Protein AF-A0A382ZYR3-F1 (afdb_monomer_lite)

Foldseek 3Di:
DPDPVLVPDDPLVVVLLVQLVVVCVVPVPVCVVCVLVSLVVSCVVSVHDSVVSVVVVCCVVVVD

pLDDT: mean 83.09, std 9.07, range [52.28, 91.81]

Secondary structure (DSSP, 8-state):
---HHHHHS-HHHHHHHHHHHHHHHH-HHHHHHHHHHHHHHHHHHHT--HHHHHHHHHHHHHT-

Organism: NCBI:txid408172

Radius of gyration: 10.98 Å; chains: 1; bounding box: 22×27×25 Å

Structure (mmCIF, N/CA/C/O backbone):
data_AF-A0A382ZYR3-F1
#
_entry.id   AF-A0A382ZYR3-F1
#
loop_
_atom_site.group_PDB
_atom_site.id
_atom_site.type_symbol
_atom_site.label_atom_id
_atom_site.label_alt_id
_atom_site.label_comp_id
_atom_site.label_asym_id
_atom_site.label_entity_id
_atom_site.label_seq_id
_atom_site.pdbx_PDB_ins_code
_atom_site.Cartn_x
_atom_site.Cartn_y
_atom_site.Cartn_z
_atom_site.occupancy
_atom_site.B_iso_or_equiv
_atom_site.auth_seq_id
_atom_site.auth_comp_id
_atom_site.auth_asym_id
_atom_site.auth_atom_id
_atom_site.pdbx_PDB_model_num
ATOM 1 N N . LYS A 1 1 ? 0.629 -17.577 1.523 1.00 53.03 1 LYS A N 1
ATOM 2 C CA . LYS A 1 1 ? -0.223 -17.398 2.734 1.00 53.03 1 LYS A CA 1
ATOM 3 C C . LYS A 1 1 ? -0.315 -15.902 3.022 1.00 53.03 1 LYS A C 1
ATOM 5 O O . LYS A 1 1 ? 0.734 -15.296 3.140 1.00 53.03 1 LYS A O 1
ATOM 10 N N . LYS A 1 2 ? -1.511 -15.296 3.114 1.00 59.75 2 LYS A N 1
ATOM 11 C CA . LYS A 1 2 ? -1.626 -13.875 3.512 1.00 59.75 2 LYS A CA 1
ATOM 12 C C . LYS A 1 2 ? -1.039 -13.705 4.917 1.00 59.75 2 LYS A C 1
ATOM 14 O O . LYS A 1 2 ? -1.418 -14.466 5.814 1.00 59.75 2 LYS A O 1
ATOM 19 N N . SER A 1 3 ? -0.119 -12.764 5.083 1.00 66.62 3 SER A N 1
ATOM 20 C CA . SER A 1 3 ? 0.616 -12.545 6.326 1.00 66.62 3 SER A CA 1
ATOM 21 C C . SER A 1 3 ? -0.304 -12.218 7.502 1.00 66.62 3 SER A C 1
ATOM 23 O O . SER A 1 3 ? -1.425 -11.714 7.350 1.00 66.62 3 SER A O 1
ATOM 25 N N . GLN A 1 4 ? 0.161 -12.510 8.720 1.00 71.31 4 GLN A N 1
ATOM 26 C CA . GLN A 1 4 ? -0.578 -12.128 9.926 1.00 71.31 4 GLN A CA 1
ATOM 27 C C . GLN A 1 4 ? -0.737 -10.606 10.033 1.00 71.31 4 GLN A C 1
ATOM 29 O O . GLN A 1 4 ? -1.748 -10.132 10.556 1.00 71.31 4 GLN A O 1
ATOM 34 N N . GLN A 1 5 ? 0.223 -9.850 9.489 1.00 72.75 5 GLN A N 1
ATOM 35 C CA . GLN A 1 5 ? 0.147 -8.397 9.409 1.00 72.75 5 GLN A CA 1
ATOM 36 C C . GLN A 1 5 ? -1.003 -7.967 8.507 1.00 72.75 5 GLN A C 1
ATOM 38 O O . GLN A 1 5 ? -1.845 -7.199 8.968 1.00 72.75 5 GLN A O 1
ATOM 43 N N . TYR A 1 6 ? -1.137 -8.550 7.306 1.00 79.31 6 TYR A N 1
ATOM 44 C CA . TYR A 1 6 ? -2.254 -8.253 6.406 1.00 79.31 6 TYR A CA 1
ATOM 45 C C . TYR A 1 6 ? -3.607 -8.468 7.084 1.00 79.31 6 TYR A C 1
ATOM 47 O O . TYR A 1 6 ? -4.510 -7.645 6.965 1.00 79.31 6 TYR A O 1
ATOM 55 N N . LYS A 1 7 ? -3.766 -9.563 7.839 1.00 78.00 7 LYS A N 1
ATOM 56 C CA . LYS A 1 7 ? -5.033 -9.882 8.517 1.00 78.00 7 LYS A CA 1
ATOM 57 C C . LYS A 1 7 ? -5.424 -8.836 9.568 1.00 78.00 7 LYS A C 1
ATOM 59 O O . LYS A 1 7 ? -6.614 -8.532 9.662 1.00 78.00 7 LYS A O 1
ATOM 64 N N . LYS A 1 8 ? -4.445 -8.257 10.276 1.00 80.88 8 LYS A N 1
ATOM 65 C CA . LYS A 1 8 ? -4.629 -7.209 11.301 1.00 80.88 8 LYS A CA 1
ATOM 66 C C . LYS A 1 8 ? -4.868 -5.809 10.721 1.00 80.88 8 LYS A C 1
ATOM 68 O O . LYS A 1 8 ? -5.269 -4.910 11.455 1.00 80.88 8 LYS A O 1
ATOM 73 N N . LEU A 1 9 ? -4.644 -5.607 9.422 1.00 81.31 9 LEU A N 1
ATOM 74 C CA . LEU A 1 9 ? -4.887 -4.322 8.775 1.00 81.31 9 LEU A CA 1
ATOM 75 C C . LEU A 1 9 ? -6.386 -3.991 8.696 1.00 81.31 9 LEU A C 1
ATOM 77 O O . LEU A 1 9 ? -7.232 -4.852 8.428 1.00 81.31 9 LEU A O 1
ATOM 81 N N . SER A 1 10 ? -6.706 -2.706 8.854 1.00 84.44 10 SER A N 1
ATOM 82 C CA . SER A 1 10 ? -8.043 -2.172 8.589 1.00 84.44 10 SER A CA 1
ATOM 83 C C . SER A 1 10 ? -8.439 -2.379 7.115 1.00 84.44 10 SER A C 1
ATOM 85 O O . SER A 1 10 ? -7.559 -2.367 6.250 1.00 84.44 10 SER A O 1
ATOM 87 N N . PRO A 1 11 ? -9.740 -2.481 6.781 1.00 87.31 11 PRO A N 1
ATOM 88 C CA . PRO A 1 11 ? -10.204 -2.711 5.405 1.00 87.31 11 PRO A CA 1
ATOM 89 C C . PRO A 1 11 ? -9.640 -1.718 4.373 1.00 87.31 11 PRO A C 1
ATOM 91 O O . PRO A 1 11 ? -9.235 -2.113 3.285 1.00 87.31 11 PRO A O 1
ATOM 94 N N . LYS A 1 12 ? -9.518 -0.434 4.741 1.00 86.75 12 LYS A N 1
ATOM 95 C CA . LYS A 1 12 ? -8.918 0.606 3.882 1.00 86.75 12 LYS A CA 1
ATOM 96 C C . LYS A 1 12 ? -7.452 0.324 3.554 1.00 86.75 12 LYS A C 1
ATOM 98 O O . LYS A 1 12 ? -7.032 0.466 2.413 1.00 86.75 12 LYS A O 1
ATOM 103 N N . MET A 1 13 ? -6.691 -0.110 4.556 1.00 87.31 13 MET A N 1
ATOM 104 C CA . MET A 1 13 ? -5.275 -0.424 4.406 1.00 87.31 13 MET A CA 1
ATOM 105 C C . MET A 1 13 ? -5.075 -1.720 3.614 1.00 87.31 13 MET A C 1
ATOM 107 O O . MET A 1 13 ? -4.165 -1.801 2.800 1.00 87.31 13 MET A O 1
ATOM 111 N N . LYS A 1 14 ? -5.967 -2.704 3.786 1.00 89.12 14 LYS A N 1
ATOM 112 C CA . LYS A 1 14 ? -5.994 -3.910 2.949 1.00 89.12 14 LYS A CA 1
ATOM 113 C C . LYS A 1 14 ? -6.197 -3.559 1.480 1.00 89.12 14 LYS A C 1
ATOM 115 O O . LYS A 1 14 ? -5.426 -4.033 0.660 1.00 89.12 14 LYS A O 1
ATOM 120 N N . ASN A 1 15 ? -7.162 -2.695 1.161 1.00 90.56 15 ASN A N 1
ATOM 121 C CA . ASN A 1 15 ? -7.403 -2.258 -0.218 1.00 90.56 15 ASN A CA 1
ATOM 122 C C . ASN A 1 15 ? -6.217 -1.477 -0.801 1.00 90.56 15 ASN A C 1
ATOM 124 O O . ASN A 1 15 ? -5.889 -1.648 -1.973 1.00 90.56 15 ASN A O 1
ATOM 128 N N . ALA A 1 16 ? -5.561 -0.653 0.020 1.00 90.88 16 ALA A N 1
ATOM 129 C CA . ALA A 1 16 ? -4.350 0.058 -0.367 1.00 90.88 16 ALA A CA 1
ATOM 130 C C . ALA A 1 16 ? -3.214 -0.909 -0.730 1.00 90.88 16 ALA A C 1
ATOM 132 O O . ALA A 1 16 ? -2.680 -0.867 -1.835 1.00 90.88 16 ALA A O 1
ATOM 133 N N . VAL A 1 17 ? -2.902 -1.829 0.180 1.0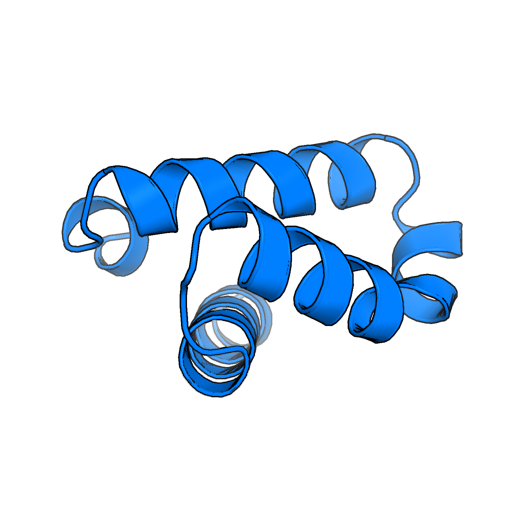0 88.31 17 VAL A N 1
ATOM 134 C CA . VAL A 1 17 ? -1.874 -2.855 -0.007 1.00 88.31 17 VAL A CA 1
ATOM 135 C C . VAL A 1 17 ? -2.187 -3.754 -1.206 1.00 88.31 17 VAL A C 1
ATOM 137 O O . VAL A 1 17 ? -1.305 -4.023 -2.012 1.00 88.31 17 VAL A O 1
ATOM 140 N N . ASP A 1 18 ? -3.443 -4.171 -1.372 1.00 88.81 18 ASP A N 1
ATOM 141 C CA . ASP A 1 18 ? -3.879 -5.026 -2.483 1.00 88.81 18 ASP A CA 1
ATOM 142 C C . ASP A 1 18 ? -3.696 -4.335 -3.845 1.00 88.81 18 ASP A C 1
ATOM 144 O O . ASP A 1 18 ? -3.273 -4.954 -4.817 1.00 88.81 18 ASP A O 1
ATOM 148 N N . GLN A 1 19 ? -3.942 -3.023 -3.918 1.00 89.50 19 GLN A N 1
ATOM 149 C CA . GLN A 1 19 ? -3.723 -2.249 -5.141 1.00 89.50 19 GLN A CA 1
ATOM 150 C C . GLN A 1 19 ? -2.233 -2.123 -5.490 1.00 89.50 19 GLN A C 1
ATOM 152 O O . GLN A 1 19 ? -1.877 -2.189 -6.665 1.00 89.50 19 GLN A O 1
ATOM 157 N N . ILE A 1 20 ? -1.372 -1.979 -4.480 1.00 88.00 20 ILE A N 1
ATOM 158 C CA . ILE A 1 20 ? 0.086 -1.945 -4.653 1.00 88.00 20 ILE A CA 1
ATOM 159 C C . ILE A 1 20 ? 0.591 -3.313 -5.122 1.00 88.00 20 ILE A C 1
ATOM 161 O O . ILE A 1 20 ? 1.306 -3.378 -6.118 1.00 88.00 20 ILE A O 1
ATOM 165 N N . PHE A 1 21 ? 0.159 -4.403 -4.478 1.00 85.88 21 PHE A N 1
ATOM 166 C CA . PHE A 1 21 ? 0.521 -5.761 -4.890 1.00 85.88 21 PHE A CA 1
ATOM 167 C C . PHE A 1 21 ? 0.074 -6.074 -6.313 1.00 85.88 21 PHE A C 1
ATOM 169 O O . PHE A 1 21 ? 0.849 -6.649 -7.060 1.00 85.88 21 PHE A O 1
ATOM 176 N N . LYS A 1 22 ? -1.118 -5.641 -6.738 1.00 87.88 22 LYS A N 1
ATOM 177 C CA . LYS A 1 22 ? -1.550 -5.817 -8.134 1.00 87.88 22 LYS A CA 1
ATOM 178 C C . LYS A 1 22 ? -0.634 -5.111 -9.131 1.00 87.88 22 LYS A C 1
ATOM 180 O O . LYS A 1 22 ? -0.361 -5.670 -10.186 1.00 87.88 22 LYS A O 1
ATOM 185 N N . LYS A 1 23 ? -0.160 -3.898 -8.816 1.00 85.06 23 LYS A N 1
ATOM 186 C CA . LYS A 1 23 ? 0.816 -3.200 -9.672 1.00 85.06 23 LYS A CA 1
ATOM 187 C C . LYS A 1 23 ? 2.174 -3.913 -9.670 1.00 85.06 23 LYS A C 1
ATOM 189 O O . LYS A 1 23 ? 2.798 -4.005 -10.722 1.00 85.06 23 LYS A O 1
ATOM 194 N N . MET A 1 24 ? 2.596 -4.434 -8.516 1.00 84.56 24 MET A N 1
ATOM 195 C CA . MET A 1 24 ? 3.830 -5.208 -8.375 1.00 84.56 24 MET A CA 1
ATOM 196 C C . MET A 1 24 ? 3.788 -6.521 -9.165 1.00 84.56 24 MET A C 1
ATOM 198 O O . MET A 1 24 ? 4.729 -6.808 -9.887 1.00 84.56 24 MET A O 1
ATOM 202 N N . ASP A 1 25 ? 2.704 -7.290 -9.052 1.00 82.38 25 ASP A N 1
ATOM 203 C CA . ASP A 1 25 ? 2.509 -8.579 -9.732 1.00 82.38 25 ASP A CA 1
ATOM 204 C C . ASP A 1 25 ? 2.419 -8.386 -11.254 1.00 82.38 25 ASP A C 1
ATOM 206 O O . ASP A 1 25 ? 3.054 -9.094 -12.029 1.00 82.38 25 ASP A O 1
ATOM 210 N N . ALA A 1 26 ? 1.720 -7.331 -11.694 1.00 86.94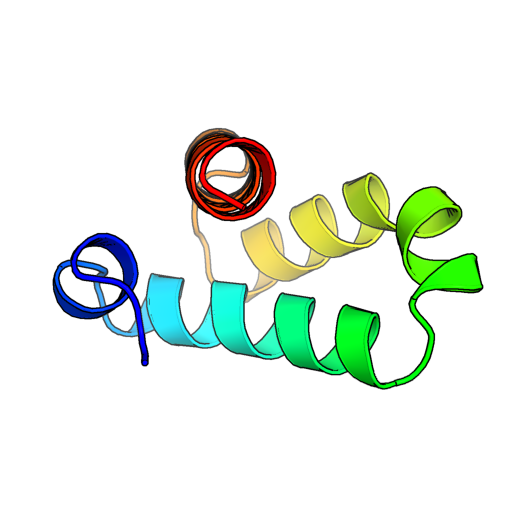 26 ALA A N 1
ATOM 211 C CA . ALA A 1 26 ? 1.593 -7.018 -13.112 1.00 86.94 26 ALA A CA 1
ATOM 212 C C . ALA A 1 26 ? 2.942 -6.706 -13.781 1.00 86.94 26 ALA A C 1
ATOM 214 O O . ALA A 1 26 ? 3.179 -7.162 -14.899 1.00 86.94 26 ALA A O 1
ATOM 215 N N . LYS A 1 27 ? 3.800 -5.900 -13.137 1.00 81.62 27 LYS A N 1
ATOM 216 C CA . LYS A 1 27 ? 5.127 -5.527 -13.656 1.00 81.62 27 LYS A CA 1
ATOM 217 C C . LYS A 1 27 ? 6.107 -5.214 -12.516 1.00 81.62 27 LYS A C 1
ATOM 219 O O . LYS A 1 27 ? 6.300 -4.041 -12.184 1.00 81.62 27 LYS A O 1
ATOM 224 N N . PRO A 1 28 ? 6.787 -6.218 -11.943 1.00 78.00 28 PRO A N 1
ATOM 225 C CA . PRO A 1 28 ? 7.678 -6.005 -10.800 1.00 78.00 28 PRO A CA 1
ATOM 226 C C . PRO A 1 28 ? 8.916 -5.167 -11.161 1.00 78.00 28 PRO A C 1
ATOM 228 O O . PRO A 1 28 ? 9.413 -4.406 -10.334 1.00 78.00 28 PRO A O 1
ATOM 231 N N . SER A 1 29 ? 9.376 -5.245 -12.413 1.00 79.06 29 SER A N 1
ATOM 232 C CA . SER A 1 29 ? 10.516 -4.474 -12.928 1.00 79.06 29 SER A CA 1
ATOM 233 C C . SER A 1 29 ? 10.241 -2.964 -12.951 1.00 79.06 29 SER A C 1
ATOM 235 O O . SER A 1 29 ? 11.069 -2.170 -12.511 1.00 79.06 29 SER A O 1
ATOM 237 N N . ASP A 1 30 ? 9.050 -2.564 -13.410 1.00 81.44 30 ASP A N 1
ATOM 238 C CA . ASP A 1 30 ? 8.613 -1.159 -13.434 1.00 81.44 30 ASP A CA 1
ATOM 239 C C . ASP A 1 30 ? 8.168 -0.677 -12.047 1.00 81.44 30 ASP A C 1
ATOM 241 O O . ASP A 1 30 ? 8.205 0.519 -11.737 1.00 81.44 30 ASP A O 1
ATOM 245 N N . PHE A 1 31 ? 7.742 -1.611 -11.196 1.00 80.75 31 PHE A N 1
ATOM 246 C CA . PHE A 1 31 ? 7.288 -1.320 -9.849 1.00 80.75 31 PHE A CA 1
ATOM 247 C C . PHE A 1 31 ? 8.387 -0.708 -8.989 1.00 80.75 31 PHE A C 1
ATOM 249 O O . PHE A 1 31 ? 8.108 0.293 -8.352 1.00 80.75 31 PHE A O 1
ATOM 256 N N . LEU A 1 32 ? 9.626 -1.212 -9.002 1.00 82.25 32 LEU A N 1
ATOM 257 C CA . LEU A 1 32 ? 10.708 -0.613 -8.201 1.00 82.25 32 LEU A CA 1
ATOM 258 C C . LEU A 1 32 ? 10.933 0.867 -8.551 1.00 82.25 32 LEU A C 1
ATOM 260 O O . LEU A 1 32 ? 11.051 1.703 -7.659 1.00 82.25 32 LEU A O 1
ATOM 264 N N . ASN A 1 33 ? 10.872 1.208 -9.841 1.00 84.75 33 ASN A N 1
ATOM 265 C CA . ASN A 1 33 ? 11.026 2.583 -10.324 1.00 84.75 33 ASN A CA 1
ATOM 266 C C . ASN A 1 33 ? 9.820 3.483 -9.999 1.00 84.75 33 ASN A C 1
ATOM 268 O O . ASN A 1 33 ? 9.936 4.707 -9.960 1.00 84.75 33 ASN A O 1
ATOM 272 N N . SER A 1 34 ? 8.642 2.892 -9.785 1.00 84.88 34 SER A N 1
ATOM 273 C CA . SER A 1 34 ? 7.381 3.603 -9.537 1.00 84.88 34 SER A CA 1
ATOM 274 C C . SER A 1 34 ? 6.774 3.307 -8.162 1.00 84.88 34 SER A C 1
ATOM 276 O O . SER A 1 34 ? 5.617 3.662 -7.904 1.00 84.88 34 SER A O 1
ATOM 278 N N . PHE A 1 35 ? 7.545 2.687 -7.267 1.00 85.62 35 PHE A N 1
ATOM 279 C CA . PHE A 1 35 ? 7.060 2.185 -5.987 1.00 85.62 35 PHE A CA 1
ATOM 280 C C . PHE A 1 35 ? 6.629 3.340 -5.102 1.00 85.62 35 PHE A C 1
ATOM 282 O O . PHE A 1 35 ? 5.492 3.393 -4.641 1.00 85.62 35 PHE A O 1
ATOM 289 N N . GLU A 1 36 ? 7.514 4.321 -4.957 1.00 86.94 36 GLU A N 1
ATOM 290 C CA . GLU A 1 36 ? 7.274 5.515 -4.162 1.00 86.94 36 GLU A CA 1
ATOM 291 C C . GLU A 1 36 ? 6.072 6.308 -4.696 1.00 86.94 36 GLU A C 1
ATOM 293 O O . GLU A 1 36 ? 5.152 6.626 -3.943 1.00 86.94 36 GLU A O 1
ATOM 298 N N . LYS A 1 37 ? 5.985 6.504 -6.022 1.00 89.69 37 LYS A 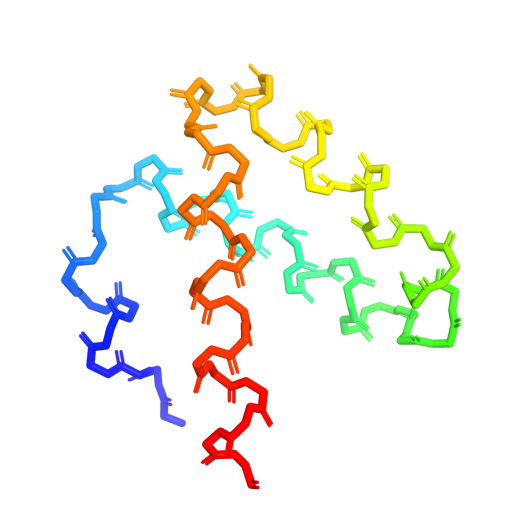N 1
ATOM 299 C CA . LYS A 1 37 ? 4.806 7.110 -6.668 1.00 89.69 37 LYS A CA 1
ATOM 300 C C . LYS A 1 37 ? 3.524 6.347 -6.351 1.00 89.69 37 LYS A C 1
ATOM 302 O O . LYS A 1 37 ? 2.513 6.956 -6.012 1.00 89.69 37 LYS A O 1
ATOM 307 N N . THR A 1 38 ? 3.559 5.022 -6.437 1.00 89.25 38 THR A N 1
ATOM 308 C CA . THR A 1 38 ? 2.392 4.183 -6.163 1.00 89.25 38 THR A CA 1
ATOM 309 C C . THR A 1 38 ? 1.980 4.268 -4.692 1.00 89.25 38 THR A C 1
ATOM 311 O O . THR A 1 38 ? 0.789 4.386 -4.410 1.00 89.25 38 THR A O 1
ATOM 314 N N . ILE A 1 39 ? 2.932 4.266 -3.755 1.00 89.94 39 ILE A N 1
ATOM 315 C CA . ILE A 1 39 ? 2.668 4.451 -2.321 1.00 89.94 39 ILE A CA 1
ATOM 316 C C . ILE A 1 39 ? 1.965 5.790 -2.081 1.00 89.94 39 ILE A C 1
ATOM 318 O O . ILE A 1 39 ? 0.953 5.818 -1.381 1.00 89.94 39 ILE A O 1
ATOM 322 N N . VAL A 1 40 ? 2.446 6.869 -2.704 1.00 90.75 40 VAL A N 1
ATOM 323 C CA . VAL A 1 40 ? 1.865 8.216 -2.589 1.00 90.75 40 VAL A CA 1
ATOM 324 C C . VAL A 1 40 ? 0.446 8.270 -3.165 1.00 90.75 40 VAL A C 1
ATOM 326 O O . VAL A 1 40 ? -0.476 8.781 -2.524 1.00 90.75 40 VAL A O 1
ATOM 329 N N . GLU A 1 41 ? 0.234 7.718 -4.363 1.00 91.19 41 GLU A N 1
ATOM 330 C CA . GLU A 1 41 ? -1.088 7.654 -5.004 1.00 91.19 41 GLU A CA 1
ATOM 331 C C . GLU A 1 41 ? -2.099 6.896 -4.141 1.00 91.19 41 GLU A C 1
ATOM 333 O O . GLU A 1 41 ? -3.213 7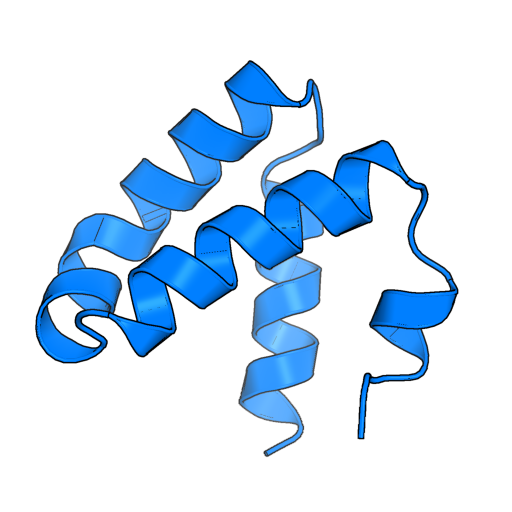.363 -3.889 1.00 91.19 41 GLU A O 1
ATOM 338 N N . VAL A 1 42 ? -1.700 5.717 -3.672 1.00 90.94 42 VAL A N 1
ATOM 339 C CA . VAL A 1 42 ? -2.540 4.816 -2.888 1.00 90.94 42 VAL A CA 1
ATOM 340 C C . VAL A 1 42 ? -2.816 5.411 -1.506 1.00 90.94 42 VAL A C 1
ATOM 342 O O . VAL A 1 42 ? -3.958 5.390 -1.045 1.00 90.94 42 VAL A O 1
ATOM 345 N N . SER A 1 43 ? -1.808 6.007 -0.869 1.00 90.56 43 SER A N 1
ATOM 346 C CA . SER A 1 43 ? -1.947 6.762 0.379 1.00 90.56 43 SER A CA 1
ATOM 347 C C . SER A 1 43 ? -3.038 7.822 0.272 1.00 90.56 43 SER A C 1
ATOM 349 O O . SER A 1 43 ? -3.991 7.820 1.059 1.00 90.56 43 SER A O 1
ATOM 351 N N . LYS A 1 44 ? -2.964 8.670 -0.761 1.00 90.81 44 LYS A N 1
ATOM 352 C CA . LYS A 1 44 ? -3.949 9.729 -1.010 1.00 90.81 44 LYS A CA 1
ATOM 353 C C . LYS A 1 44 ? -5.335 9.156 -1.298 1.00 90.81 44 LYS A C 1
ATOM 355 O O . LYS A 1 44 ? -6.320 9.618 -0.724 1.00 90.81 44 LYS A O 1
ATOM 360 N N . LYS A 1 45 ? -5.418 8.115 -2.131 1.00 91.81 45 LYS A N 1
ATOM 361 C CA . LYS A 1 45 ? -6.681 7.480 -2.537 1.00 91.81 45 LYS A CA 1
ATOM 362 C C . LYS A 1 45 ? -7.424 6.830 -1.372 1.00 91.81 45 LYS A C 1
ATOM 364 O O . LYS A 1 45 ? -8.636 6.989 -1.247 1.00 91.81 45 LYS A O 1
ATOM 369 N N . PHE A 1 46 ? -6.712 6.108 -0.511 1.00 89.38 46 PHE A N 1
ATOM 370 C CA . PHE A 1 46 ? -7.311 5.391 0.619 1.00 89.38 46 PHE A CA 1
ATOM 371 C C . PHE A 1 46 ? -7.242 6.166 1.941 1.00 89.38 46 PHE A C 1
ATOM 373 O O . PHE A 1 46 ? -7.742 5.673 2.957 1.00 89.38 46 PHE A O 1
ATOM 380 N N . LYS A 1 47 ? -6.677 7.384 1.927 1.00 89.19 47 LYS A N 1
ATOM 381 C CA . LYS A 1 47 ? -6.426 8.236 3.101 1.00 89.19 47 LYS A CA 1
ATOM 382 C C . LYS A 1 47 ? -5.684 7.474 4.203 1.00 89.19 47 LYS A C 1
ATOM 384 O O . LYS A 1 47 ? -6.091 7.484 5.366 1.00 89.19 47 LYS A O 1
ATOM 389 N N . VAL A 1 48 ? -4.629 6.760 3.821 1.00 87.88 48 VAL A N 1
ATOM 390 C CA . VAL A 1 48 ? -3.792 5.975 4.737 1.00 87.88 48 VAL A CA 1
ATOM 391 C C . VAL A 1 48 ? -2.370 6.527 4.759 1.00 87.88 48 VAL A C 1
ATOM 393 O O . VAL A 1 48 ? -1.883 6.939 3.718 1.00 87.88 48 VAL A O 1
ATOM 396 N N . PRO A 1 49 ? -1.673 6.528 5.907 1.00 90.38 49 PRO A N 1
ATOM 397 C CA . PRO A 1 49 ? -0.326 7.086 5.980 1.00 90.38 49 PRO A CA 1
ATOM 398 C C . PRO A 1 49 ? 0.682 6.290 5.141 1.00 90.38 49 PRO A C 1
ATOM 400 O O . PRO A 1 49 ? 0.804 5.076 5.315 1.00 90.38 49 PRO A O 1
ATOM 403 N N . GLU A 1 50 ? 1.479 6.983 4.326 1.00 89.50 50 GLU A N 1
ATOM 404 C CA . GLU A 1 50 ? 2.553 6.401 3.497 1.00 89.50 50 GLU A CA 1
ATOM 405 C C . GLU A 1 50 ? 3.539 5.604 4.345 1.00 89.50 50 GLU A C 1
ATOM 407 O O . GLU A 1 50 ? 3.837 4.458 4.031 1.00 89.50 50 GLU A O 1
ATOM 412 N N . LYS A 1 51 ? 3.944 6.153 5.499 1.00 88.19 51 LYS A N 1
ATOM 413 C CA . LYS A 1 51 ? 4.800 5.460 6.476 1.00 88.19 51 LYS A CA 1
ATOM 414 C C . LYS A 1 51 ? 4.256 4.094 6.890 1.00 88.19 51 LYS A C 1
ATOM 416 O O . LYS A 1 51 ? 5.034 3.172 7.102 1.00 88.19 51 LYS A O 1
ATOM 421 N N . LYS A 1 52 ? 2.932 3.943 7.026 1.00 87.25 52 LYS A N 1
ATOM 422 C CA . LYS A 1 52 ? 2.338 2.642 7.367 1.00 87.25 52 LYS A CA 1
ATOM 423 C C . LYS A 1 52 ? 2.395 1.676 6.189 1.00 87.25 52 LYS A C 1
ATOM 425 O O . LYS A 1 52 ? 2.535 0.483 6.431 1.00 87.25 52 LYS A O 1
ATOM 430 N N . LEU A 1 53 ? 2.255 2.171 4.957 1.00 88.12 53 LEU A N 1
ATOM 431 C CA . LEU A 1 53 ? 2.367 1.342 3.757 1.00 88.12 53 LEU A CA 1
ATOM 432 C C . LEU A 1 53 ? 3.817 0.887 3.598 1.00 88.12 53 LEU A C 1
ATOM 434 O O . LEU A 1 53 ? 4.050 -0.313 3.560 1.00 88.12 53 LEU A O 1
ATOM 438 N N . MET A 1 54 ? 4.776 1.814 3.637 1.00 87.50 54 MET A N 1
ATOM 439 C CA . MET A 1 54 ? 6.209 1.509 3.570 1.00 87.50 54 MET A CA 1
ATOM 440 C C . MET A 1 54 ? 6.629 0.491 4.631 1.00 87.50 54 MET A C 1
ATOM 442 O O . MET A 1 54 ? 7.117 -0.570 4.278 1.00 87.50 54 MET A O 1
ATOM 446 N N . ASN A 1 55 ? 6.323 0.736 5.910 1.00 86.81 55 ASN A N 1
ATOM 447 C CA . ASN A 1 55 ? 6.669 -0.187 6.999 1.00 86.81 55 ASN A CA 1
ATOM 448 C C . ASN A 1 55 ? 6.006 -1.572 6.843 1.00 86.81 55 ASN A C 1
ATOM 450 O O . ASN A 1 55 ? 6.562 -2.585 7.252 1.00 86.81 55 ASN A O 1
ATOM 454 N N . TYR A 1 56 ? 4.801 -1.638 6.264 1.00 86.12 56 TYR A N 1
ATOM 455 C CA . TYR A 1 56 ? 4.163 -2.917 5.951 1.00 86.12 56 TYR A CA 1
ATOM 456 C C . TYR A 1 56 ? 4.922 -3.655 4.842 1.00 86.12 56 TYR A C 1
ATOM 458 O O . TYR A 1 56 ? 5.239 -4.829 5.006 1.00 86.12 56 TYR A O 1
ATOM 466 N N . PHE A 1 57 ? 5.239 -2.976 3.737 1.00 83.38 57 PHE A N 1
ATOM 467 C CA . PHE A 1 57 ? 5.964 -3.586 2.622 1.00 83.38 57 PHE A CA 1
ATOM 468 C C . PHE A 1 57 ? 7.396 -3.954 2.994 1.00 83.38 57 PHE A C 1
ATOM 470 O O . PHE A 1 57 ? 7.823 -5.041 2.639 1.00 83.38 57 PHE A O 1
ATOM 477 N N . GLU A 1 58 ? 8.102 -3.126 3.761 1.00 83.56 58 GLU A N 1
ATOM 478 C CA . GLU A 1 58 ? 9.407 -3.468 4.329 1.00 83.56 58 GLU A CA 1
ATOM 479 C C . GLU A 1 58 ? 9.321 -4.760 5.135 1.00 83.56 58 GLU A C 1
ATOM 481 O O . GLU A 1 58 ? 10.097 -5.671 4.897 1.00 83.56 58 GLU A O 1
ATOM 486 N N . LYS A 1 59 ? 8.342 -4.901 6.035 1.00 82.25 59 LYS A N 1
ATOM 487 C CA . LYS A 1 59 ? 8.190 -6.129 6.826 1.00 82.25 59 LYS A CA 1
ATOM 488 C C . LYS A 1 59 ? 7.811 -7.347 5.996 1.00 82.25 59 LYS A C 1
ATOM 490 O O . LYS A 1 59 ? 8.252 -8.439 6.324 1.00 82.25 59 LYS A O 1
ATOM 495 N N . GLU A 1 60 ? 6.990 -7.188 4.965 1.00 80.88 60 GLU A N 1
ATOM 496 C CA . GLU A 1 60 ? 6.628 -8.302 4.084 1.00 80.88 60 GLU A CA 1
ATOM 497 C C . GLU A 1 60 ? 7.778 -8.705 3.158 1.00 80.88 60 GLU A C 1
ATOM 499 O O . GLU A 1 60 ? 7.959 -9.892 2.928 1.00 80.88 60 GLU A O 1
ATOM 504 N N . MET A 1 61 ? 8.552 -7.743 2.646 1.00 74.44 61 MET A N 1
ATOM 505 C CA . MET A 1 61 ? 9.669 -7.980 1.724 1.00 74.44 61 MET A CA 1
ATOM 506 C C . MET A 1 61 ? 10.952 -8.409 2.447 1.00 74.44 61 MET A C 1
ATOM 508 O O . MET A 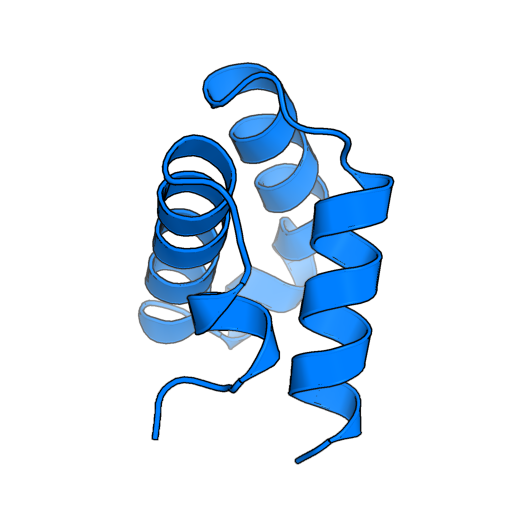1 61 ? 11.682 -9.236 1.922 1.00 74.44 61 MET A O 1
ATOM 512 N N . LEU A 1 62 ? 11.221 -7.895 3.654 1.00 66.19 62 LEU A N 1
ATOM 513 C CA . LEU A 1 62 ? 12.341 -8.329 4.509 1.00 66.19 62 LEU A CA 1
ATOM 514 C C . LEU A 1 62 ? 12.084 -9.685 5.177 1.00 66.19 62 LEU A C 1
ATOM 5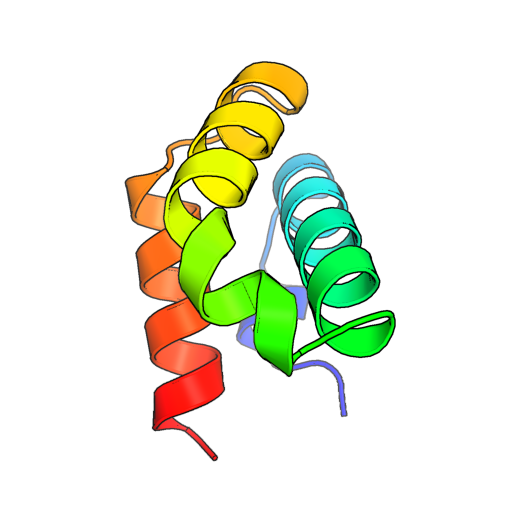16 O O . LEU A 1 62 ? 13.014 -10.291 5.697 1.00 66.19 62 LEU A O 1
ATOM 520 N N . SER A 1 63 ? 10.826 -10.129 5.232 1.00 57.44 63 SER A N 1
ATOM 521 C CA . SER A 1 63 ? 10.447 -11.424 5.807 1.00 57.44 63 SER A CA 1
ATOM 522 C C . SER A 1 63 ? 10.389 -12.552 4.763 1.00 57.44 63 SER A C 1
ATOM 524 O O . SER A 1 63 ? 9.886 -13.630 5.099 1.00 57.44 63 SER A O 1
ATOM 526 N N . ILE A 1 64 ? 10.850 -12.301 3.530 1.00 52.28 64 ILE A N 1
ATOM 527 C CA . ILE A 1 64 ? 11.044 -13.296 2.459 1.00 52.28 64 ILE A CA 1
ATOM 528 C C . ILE A 1 64 ? 12.453 -13.878 2.539 1.00 52.28 64 ILE A C 1
ATOM 530 O O . ILE A 1 64 ? 13.399 -13.096 2.772 1.00 52.28 64 ILE A O 1
#

Sequence (64 aa):
KKSQQYKKLSPKMKNAVDQIFKKMDAKPSDFLNSFEKTIVEVSKKFKVPEKKLMNYFEKEMLSI